Protein AF-A0A9W7YI46-F1 (afdb_monomer_lite)

pLDDT: mean 90.17, std 8.56, range [50.19, 96.75]

Sequence (71 aa):
MHRPTGTIVVCQDTRSLQQNRKIAYKRLKEKLDLQINGTASKIGKKVEKLRARKHKQRQRAKKKYQQSDVA

Foldseek 3Di:
DDPPVPDDDDFDDDPDPVVRVVVRVVVSVQVVQCVPVPCNGPVNVVVVVVVVVVVVVVVVVVVVVVVVVVD

Secondary structure (DSSP, 8-state):
--TTT-------SSS-HHHHHHHHHHHHHHHHHHHHHGGGSHHHHHHHHHHHHHHHHHHHHHHHHHHHS--

Structure (mmCIF, N/CA/C/O backbone):
data_AF-A0A9W7YI46-F1
#
_entry.id   AF-A0A9W7YI46-F1
#
loop_
_atom_site.group_PDB
_atom_site.id
_atom_site.type_symbol
_atom_site.label_atom_id
_atom_site.label_alt_id
_atom_site.label_comp_id
_atom_site.label_asym_id
_atom_site.label_entity_id
_atom_site.label_seq_id
_atom_site.pdbx_PDB_ins_code
_atom_site.Cartn_x
_atom_site.Cartn_y
_atom_site.Cartn_z
_atom_site.occupancy
_atom_site.B_iso_or_equiv
_atom_site.auth_seq_id
_atom_site.auth_comp_id
_atom_site.auth_asym_id
_atom_site.auth_atom_id
_atom_site.pdbx_PDB_model_num
ATOM 1 N N . MET A 1 1 ? 3.992 -7.754 -16.471 1.00 85.19 1 MET A N 1
ATOM 2 C CA . MET A 1 1 ? 2.838 -8.667 -16.342 1.00 85.19 1 MET A CA 1
ATOM 3 C C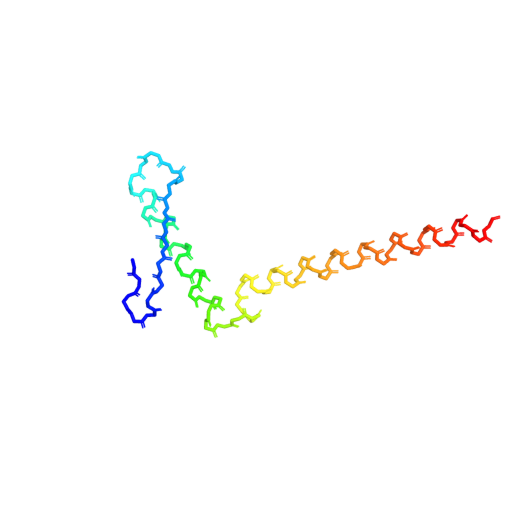 . MET A 1 1 ? 3.311 -9.944 -15.673 1.00 85.19 1 MET A C 1
ATOM 5 O O . MET A 1 1 ? 4.355 -10.456 -16.064 1.00 85.19 1 MET A O 1
ATOM 9 N N . HIS A 1 2 ? 2.591 -10.428 -14.665 1.00 89.31 2 HIS A N 1
ATOM 10 C CA . HIS A 1 2 ? 2.843 -11.739 -14.072 1.00 89.31 2 HIS A CA 1
ATOM 11 C C . HIS A 1 2 ? 2.042 -12.793 -14.839 1.00 89.31 2 HIS A C 1
ATOM 13 O O . HIS A 1 2 ? 0.816 -12.736 -14.832 1.00 89.31 2 HIS A O 1
ATOM 19 N N . ARG A 1 3 ? 2.721 -13.719 -15.527 1.00 87.69 3 ARG A N 1
ATOM 20 C CA . ARG A 1 3 ? 2.062 -14.699 -16.408 1.00 87.69 3 ARG A CA 1
ATOM 21 C C . ARG A 1 3 ? 1.074 -15.625 -15.683 1.00 87.69 3 ARG A C 1
ATOM 23 O O . ARG A 1 3 ? -0.047 -15.715 -16.162 1.00 87.69 3 ARG A O 1
ATOM 30 N N . PRO A 1 4 ? 1.410 -16.262 -14.544 1.00 90.56 4 PRO A N 1
ATOM 31 C CA . PRO A 1 4 ? 0.519 -17.273 -13.971 1.00 90.56 4 PRO A CA 1
ATOM 32 C C . PRO A 1 4 ? -0.717 -16.668 -13.292 1.00 90.56 4 PRO A C 1
ATOM 34 O O . PRO A 1 4 ? -1.761 -17.297 -13.247 1.00 90.56 4 PRO A O 1
ATOM 37 N N . THR A 1 5 ? -0.625 -15.438 -12.780 1.00 88.88 5 THR A N 1
ATOM 38 C CA . THR A 1 5 ? -1.737 -14.780 -12.062 1.00 88.88 5 THR A CA 1
ATOM 39 C C . THR A 1 5 ? -2.464 -13.743 -12.925 1.00 88.88 5 THR A C 1
ATOM 41 O O . THR A 1 5 ? -3.421 -13.124 -12.473 1.00 88.88 5 THR A O 1
ATOM 44 N N . GLY A 1 6 ? -1.975 -13.467 -14.138 1.00 89.31 6 GLY A N 1
ATOM 45 C CA . GLY A 1 6 ? -2.499 -12.409 -15.009 1.00 89.31 6 GLY A CA 1
ATOM 46 C C . GLY A 1 6 ? -2.335 -10.982 -14.463 1.00 89.31 6 GLY A C 1
ATOM 47 O O . GLY A 1 6 ? -2.862 -10.035 -15.039 1.00 89.31 6 GLY A O 1
ATOM 48 N N . THR A 1 7 ? -1.615 -10.777 -13.353 1.00 90.50 7 THR A N 1
ATOM 49 C CA . THR A 1 7 ? -1.553 -9.471 -12.687 1.00 90.50 7 THR A CA 1
ATOM 50 C C . THR A 1 7 ? -0.700 -8.477 -13.479 1.00 90.50 7 THR A C 1
ATOM 52 O O . THR A 1 7 ? 0.485 -8.704 -13.760 1.00 90.50 7 THR A O 1
ATOM 55 N N . ILE A 1 8 ? -1.292 -7.326 -13.795 1.00 91.75 8 ILE A N 1
ATOM 56 C CA . ILE A 1 8 ? -0.630 -6.215 -14.483 1.00 91.75 8 ILE A CA 1
ATOM 57 C C . ILE A 1 8 ? -0.456 -5.040 -13.510 1.00 91.75 8 ILE A C 1
ATOM 59 O O . ILE A 1 8 ? -1.330 -4.744 -12.686 1.00 91.75 8 ILE A O 1
ATOM 63 N N . VAL A 1 9 ? 0.710 -4.395 -13.600 1.00 92.69 9 VAL A N 1
ATOM 64 C CA . VAL A 1 9 ? 1.071 -3.171 -12.878 1.00 92.69 9 VAL A CA 1
ATOM 65 C C . VAL A 1 9 ? 1.696 -2.211 -13.881 1.00 92.69 9 VAL A C 1
ATOM 67 O O . VAL A 1 9 ? 2.660 -2.570 -14.557 1.00 92.69 9 VAL A O 1
ATOM 70 N N . VAL A 1 10 ? 1.142 -1.003 -13.958 1.00 93.19 10 VAL A N 1
ATOM 71 C CA . VAL A 1 10 ? 1.683 0.124 -14.727 1.00 93.19 10 VAL A CA 1
ATOM 72 C C . VAL A 1 10 ? 2.423 1.049 -13.759 1.00 93.19 10 VAL A C 1
ATOM 74 O O . VAL A 1 10 ? 2.018 1.192 -12.604 1.00 93.19 10 VAL A O 1
ATOM 77 N N . CYS A 1 11 ? 3.544 1.628 -14.190 1.00 94.12 11 CYS A N 1
ATOM 78 C CA . CYS A 1 11 ? 4.412 2.431 -13.333 1.00 94.12 11 CYS A CA 1
ATOM 79 C C . CYS A 1 11 ? 5.022 3.599 -14.115 1.00 94.12 11 CYS A C 1
ATOM 81 O O . CYS A 1 11 ? 5.744 3.370 -15.084 1.00 94.12 11 CYS A O 1
ATOM 83 N N . GLN A 1 12 ? 4.752 4.826 -13.666 1.00 94.31 12 GLN A N 1
ATOM 84 C CA . GLN A 1 12 ? 5.261 6.085 -14.226 1.00 94.31 12 GLN A CA 1
ATOM 85 C C . GLN A 1 12 ? 5.651 7.032 -13.075 1.00 94.31 12 GLN A C 1
ATOM 87 O O . GLN A 1 12 ? 5.088 8.110 -12.929 1.00 94.31 12 GLN A O 1
ATOM 92 N N . ASP A 1 13 ? 6.559 6.599 -12.195 1.00 94.81 13 ASP A N 1
ATOM 93 C CA . ASP A 1 13 ? 6.908 7.389 -11.002 1.00 94.81 13 ASP A CA 1
ATOM 94 C C . ASP A 1 13 ? 8.089 8.326 -11.244 1.00 94.81 13 ASP A C 1
ATOM 96 O O . ASP A 1 13 ? 8.126 9.437 -10.725 1.00 94.81 13 ASP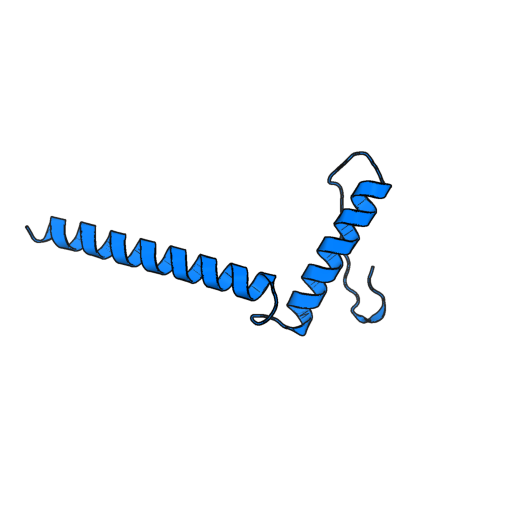 A O 1
ATOM 100 N N . THR A 1 14 ? 9.088 7.871 -12.003 1.00 96.62 14 THR A N 1
ATOM 101 C CA . THR A 1 14 ? 10.281 8.661 -12.316 1.00 96.62 14 THR A CA 1
ATOM 102 C C . THR A 1 14 ? 10.557 8.675 -13.815 1.00 96.62 14 THR A C 1
ATOM 104 O O . THR A 1 14 ? 9.965 7.922 -14.588 1.00 96.62 14 THR A O 1
ATOM 107 N N . ARG A 1 15 ? 11.490 9.527 -14.253 1.00 95.06 15 ARG A N 1
ATOM 108 C CA . ARG A 1 15 ? 11.961 9.541 -15.650 1.00 95.06 15 ARG A CA 1
ATOM 109 C C . ARG A 1 15 ? 12.852 8.335 -15.990 1.00 95.06 15 ARG A C 1
ATOM 111 O O . ARG A 1 15 ? 13.027 8.015 -17.158 1.00 95.06 15 ARG A O 1
ATOM 118 N N . SER A 1 16 ? 13.413 7.653 -14.986 1.00 96.75 16 SER A N 1
ATOM 119 C CA . SER A 1 16 ? 14.332 6.528 -15.190 1.00 96.75 16 SER A CA 1
ATOM 120 C C . SER A 1 16 ? 13.591 5.198 -15.312 1.00 96.75 16 SER A C 1
ATOM 122 O O . SER A 1 16 ? 12.917 4.744 -14.384 1.00 96.75 16 SER A O 1
ATOM 124 N N . LEU A 1 17 ? 13.801 4.499 -16.432 1.00 95.06 17 LEU A N 1
ATOM 125 C CA . LEU A 1 17 ? 13.213 3.180 -16.674 1.00 95.06 17 LEU A CA 1
ATOM 126 C C . LEU A 1 17 ? 13.648 2.144 -15.629 1.00 95.06 17 LEU A C 1
ATOM 128 O O . LEU A 1 17 ? 12.832 1.341 -15.182 1.00 95.06 17 LEU A O 1
ATOM 132 N N . GLN A 1 18 ? 14.922 2.144 -15.225 1.00 96.31 18 GLN A N 1
ATOM 133 C CA . GLN A 1 18 ? 15.433 1.165 -14.261 1.00 96.31 18 GLN A CA 1
ATOM 134 C C . GLN A 1 18 ? 14.790 1.335 -12.881 1.00 96.31 18 GLN A C 1
ATOM 136 O O . GLN A 1 18 ? 14.423 0.347 -12.240 1.00 96.31 18 GLN A O 1
ATOM 141 N N . GLN A 1 19 ? 14.616 2.581 -12.433 1.00 96.50 19 GLN A N 1
ATOM 142 C CA . GLN A 1 19 ? 13.918 2.872 -11.183 1.00 96.50 19 GLN A CA 1
ATOM 143 C C . GLN A 1 19 ? 12.446 2.465 -11.275 1.00 96.50 19 GLN A C 1
ATOM 145 O O . GLN A 1 19 ? 11.973 1.730 -10.407 1.00 96.50 19 GLN A O 1
ATOM 150 N N . ASN A 1 20 ? 11.760 2.825 -12.364 1.00 96.56 20 ASN A N 1
ATOM 151 C CA . ASN A 1 20 ? 10.377 2.409 -12.597 1.00 96.56 20 ASN A CA 1
ATOM 152 C C . ASN A 1 20 ? 10.222 0.883 -12.610 1.00 96.56 20 ASN A C 1
ATOM 154 O O . ASN A 1 20 ? 9.292 0.366 -11.997 1.00 96.56 20 ASN A O 1
ATOM 158 N N . ARG A 1 21 ? 11.152 0.130 -13.216 1.00 95.50 21 ARG A N 1
ATOM 159 C CA . ARG A 1 21 ? 11.137 -1.345 -13.170 1.00 95.50 21 ARG A CA 1
ATOM 160 C C . ARG A 1 21 ? 11.228 -1.858 -11.734 1.00 95.50 21 ARG A C 1
ATOM 162 O O . ARG A 1 21 ? 10.419 -2.695 -11.338 1.00 95.50 21 ARG A O 1
ATOM 169 N N . LYS A 1 22 ? 12.168 -1.340 -10.933 1.00 96.00 22 LYS A N 1
ATOM 170 C CA . LYS A 1 22 ? 12.320 -1.729 -9.518 1.00 96.00 22 LYS A CA 1
ATOM 171 C C . LYS A 1 22 ? 11.050 -1.443 -8.714 1.00 96.00 22 LYS A C 1
ATOM 173 O O . LYS A 1 22 ? 10.634 -2.283 -7.917 1.00 96.00 22 LYS A O 1
ATOM 178 N N . ILE A 1 23 ? 10.423 -0.288 -8.926 1.00 96.12 23 ILE A N 1
ATOM 179 C CA . ILE A 1 23 ? 9.196 0.089 -8.215 1.00 96.12 23 ILE A CA 1
ATOM 180 C C . ILE A 1 23 ? 8.012 -0.775 -8.671 1.00 96.12 23 ILE A C 1
ATOM 182 O O . ILE A 1 2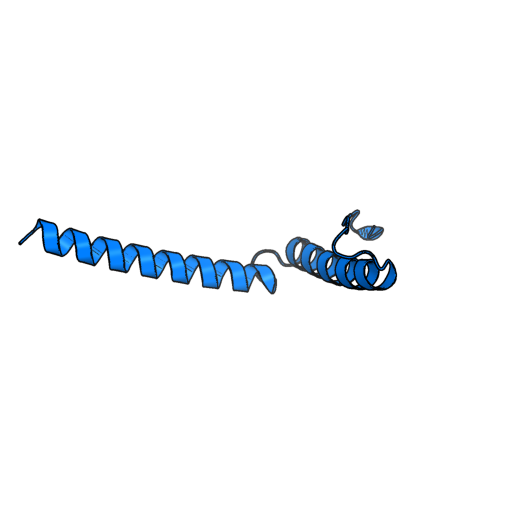3 ? 7.275 -1.295 -7.831 1.00 96.12 23 ILE A O 1
ATOM 186 N N . ALA A 1 24 ? 7.878 -1.019 -9.977 1.00 95.69 24 ALA A N 1
ATOM 187 C CA . ALA A 1 24 ? 6.845 -1.885 -10.534 1.00 95.69 24 ALA A CA 1
ATOM 188 C C . ALA A 1 24 ? 6.909 -3.305 -9.952 1.00 95.69 24 ALA A C 1
ATOM 190 O O . ALA A 1 24 ? 5.875 -3.848 -9.569 1.00 95.69 24 ALA A O 1
ATOM 191 N N . TYR A 1 25 ? 8.107 -3.886 -9.808 1.00 94.81 25 TYR A N 1
ATOM 192 C CA . TYR A 1 25 ? 8.269 -5.205 -9.186 1.00 94.81 25 TYR A CA 1
ATOM 193 C C . TYR A 1 25 ? 7.866 -5.220 -7.707 1.00 94.81 25 TYR A C 1
ATOM 195 O O . TYR A 1 25 ? 7.207 -6.165 -7.271 1.00 94.81 25 TYR A O 1
ATOM 203 N N . LYS A 1 26 ? 8.201 -4.172 -6.940 1.00 94.44 26 LYS A N 1
ATOM 204 C CA . LYS A 1 26 ? 7.764 -4.051 -5.537 1.00 94.44 26 LYS A CA 1
ATOM 205 C C . LYS A 1 26 ? 6.237 -4.023 -5.436 1.00 94.44 26 LYS A C 1
ATOM 207 O O . LYS A 1 26 ? 5.664 -4.821 -4.698 1.00 94.44 26 LYS A O 1
ATOM 212 N N . ARG A 1 27 ? 5.583 -3.184 -6.244 1.00 94.56 27 ARG A N 1
ATOM 213 C CA . ARG A 1 27 ? 4.114 -3.083 -6.298 1.00 94.56 27 ARG A CA 1
ATOM 214 C C . ARG A 1 27 ? 3.450 -4.375 -6.768 1.00 94.56 27 ARG A C 1
ATOM 216 O O . ARG A 1 27 ? 2.410 -4.757 -6.243 1.00 94.56 27 ARG A O 1
ATOM 223 N N . LEU A 1 28 ? 4.045 -5.065 -7.741 1.00 94.19 28 LEU A N 1
ATOM 224 C CA . LEU A 1 28 ? 3.533 -6.344 -8.233 1.00 94.19 28 LEU A CA 1
ATOM 225 C C . LEU A 1 28 ? 3.555 -7.410 -7.134 1.00 94.19 28 LEU A C 1
ATOM 227 O O . LEU A 1 28 ? 2.555 -8.095 -6.942 1.00 94.19 28 LEU A O 1
ATOM 231 N N . LYS A 1 29 ? 4.658 -7.506 -6.382 1.00 93.00 29 LYS A N 1
ATOM 232 C CA . LYS A 1 29 ? 4.781 -8.424 -5.243 1.00 93.00 29 LYS A CA 1
ATOM 233 C C . LYS A 1 29 ? 3.734 -8.136 -4.169 1.00 93.00 29 LYS A C 1
ATOM 235 O O . LYS A 1 29 ? 3.103 -9.056 -3.670 1.00 93.00 29 LYS A O 1
ATOM 240 N N . GLU A 1 30 ? 3.541 -6.865 -3.839 1.00 91.81 30 GLU A N 1
ATOM 241 C CA . GLU A 1 30 ? 2.534 -6.413 -2.876 1.00 91.81 30 GLU A CA 1
ATOM 242 C C . GLU A 1 30 ? 1.103 -6.754 -3.308 1.00 91.81 30 GLU A C 1
ATOM 244 O O . GLU A 1 30 ? 0.316 -7.264 -2.512 1.00 91.81 30 GLU A O 1
ATOM 249 N N . LYS A 1 31 ? 0.771 -6.513 -4.580 1.00 91.50 31 LYS A N 1
ATOM 250 C CA . LYS A 1 31 ? -0.543 -6.836 -5.146 1.00 91.50 31 LYS A CA 1
ATOM 251 C C . LYS A 1 31 ? -0.796 -8.345 -5.161 1.00 91.50 31 LYS A C 1
ATOM 253 O O . LYS A 1 31 ? -1.906 -8.774 -4.866 1.00 91.50 31 LYS A O 1
ATOM 258 N N . LEU A 1 32 ? 0.234 -9.134 -5.456 1.00 92.19 32 LEU A N 1
ATOM 259 C CA . LEU A 1 32 ? 0.162 -10.592 -5.442 1.00 92.19 32 LEU A CA 1
ATOM 260 C C . LEU A 1 32 ? -0.001 -11.142 -4.016 1.00 92.19 32 LEU A C 1
ATOM 262 O O . LEU A 1 32 ? -0.840 -12.008 -3.796 1.00 92.19 32 LEU A O 1
ATOM 266 N N . ASP A 1 33 ? 0.724 -10.587 -3.040 1.00 91.50 33 ASP A N 1
ATOM 267 C CA . ASP A 1 33 ? 0.570 -10.934 -1.618 1.00 91.50 33 ASP A CA 1
ATOM 268 C C . ASP A 1 33 ? -0.854 -10.646 -1.123 1.00 91.50 33 ASP A C 1
ATOM 270 O O . ASP A 1 33 ? -1.465 -11.476 -0.458 1.00 91.50 33 ASP A O 1
ATOM 274 N N . LEU A 1 34 ? -1.422 -9.499 -1.499 1.00 90.00 34 LEU A N 1
ATOM 275 C CA . LEU A 1 34 ? -2.815 -9.165 -1.195 1.00 90.00 34 LEU A CA 1
ATOM 276 C C . LEU A 1 34 ? -3.812 -10.122 -1.851 1.00 90.00 34 LEU A C 1
ATOM 278 O O . LEU A 1 34 ? -4.804 -10.474 -1.222 1.00 90.00 34 LEU A O 1
ATOM 282 N N . GLN A 1 35 ? -3.567 -10.529 -3.096 1.00 88.88 35 GLN A N 1
ATOM 283 C CA . GLN A 1 35 ? -4.468 -11.420 -3.823 1.00 88.88 35 GLN A CA 1
ATOM 284 C C . GLN A 1 35 ? -4.491 -12.833 -3.224 1.00 88.88 35 GLN A C 1
ATOM 286 O O . GLN A 1 35 ? -5.553 -13.441 -3.165 1.00 88.88 35 GLN A O 1
ATOM 291 N N . ILE A 1 36 ? -3.341 -13.344 -2.775 1.00 89.38 36 ILE A N 1
ATOM 292 C CA . ILE A 1 36 ? -3.232 -14.699 -2.215 1.00 89.38 36 ILE A CA 1
ATOM 293 C C . ILE A 1 36 ? -3.598 -14.714 -0.726 1.00 89.38 36 ILE A C 1
ATOM 295 O O . ILE A 1 36 ? 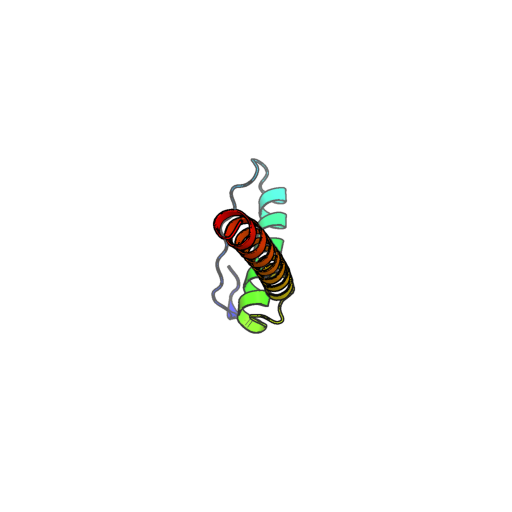-4.384 -15.547 -0.291 1.00 89.38 36 ILE A O 1
ATOM 299 N N . ASN A 1 37 ? -3.043 -13.786 0.059 1.00 87.94 37 ASN A N 1
ATOM 300 C CA . ASN A 1 37 ? -3.129 -13.812 1.523 1.00 87.94 37 ASN A CA 1
ATOM 301 C C . ASN A 1 37 ? -4.199 -12.866 2.098 1.00 87.94 37 ASN A C 1
ATOM 303 O O . ASN A 1 37 ? -4.464 -12.901 3.301 1.00 87.94 37 ASN A O 1
ATOM 307 N N . GLY A 1 38 ? -4.795 -11.982 1.290 1.00 87.94 38 GLY A N 1
ATOM 308 C CA . GLY A 1 38 ? -5.902 -11.118 1.710 1.00 87.94 38 GLY A CA 1
ATOM 309 C C . GLY A 1 38 ? -5.572 -10.258 2.935 1.00 87.94 38 GLY A C 1
ATOM 310 O O . GLY A 1 38 ? -4.627 -9.462 2.925 1.00 87.94 38 GLY A O 1
ATOM 311 N N . THR A 1 39 ? -6.349 -10.413 4.010 1.00 81.75 39 THR A N 1
ATOM 312 C CA . THR A 1 39 ? -6.183 -9.674 5.278 1.00 81.75 39 THR A CA 1
ATOM 313 C C . THR A 1 39 ? -4.911 -10.056 6.037 1.00 81.75 39 THR A C 1
ATOM 315 O O . THR A 1 39 ? -4.334 -9.211 6.723 1.00 81.75 39 THR A O 1
ATOM 318 N N . ALA A 1 40 ? -4.410 -11.283 5.858 1.00 87.50 40 ALA A N 1
ATOM 319 C CA . ALA A 1 40 ? -3.178 -11.756 6.486 1.00 87.50 40 ALA A CA 1
ATOM 320 C C . ALA A 1 40 ? -1.903 -11.214 5.811 1.00 87.50 40 ALA A C 1
ATOM 322 O O . ALA A 1 40 ? -0.817 -11.294 6.399 1.00 87.50 40 ALA A O 1
ATOM 323 N N . SER A 1 41 ? -2.029 -10.629 4.614 1.00 89.81 41 SER A N 1
ATOM 324 C CA . SER A 1 41 ? -0.925 -9.978 3.901 1.00 89.81 41 SER A CA 1
ATOM 325 C C . SER A 1 41 ? -0.309 -8.831 4.711 1.00 89.81 41 SER A C 1
ATOM 327 O O . SER A 1 41 ? -0.933 -8.244 5.607 1.00 89.81 41 SER A O 1
ATOM 329 N N . LYS A 1 42 ? 0.929 -8.444 4.378 1.00 87.25 42 LYS A N 1
ATOM 330 C CA . LYS A 1 42 ? 1.608 -7.330 5.075 1.00 87.25 42 LYS A CA 1
ATOM 331 C C . LYS A 1 42 ? 0.824 -6.022 4.961 1.00 87.25 42 LYS A C 1
ATOM 333 O O . LYS A 1 42 ? 0.728 -5.265 5.931 1.00 87.25 42 LYS A O 1
ATOM 338 N N . ILE A 1 43 ? 0.254 -5.763 3.784 1.00 88.88 43 ILE A N 1
ATOM 339 C CA . ILE A 1 43 ? -0.568 -4.574 3.549 1.00 88.88 43 ILE A CA 1
ATOM 340 C C . ILE A 1 43 ? -1.906 -4.704 4.274 1.00 88.88 43 ILE A C 1
ATOM 342 O O . ILE A 1 43 ? -2.311 -3.746 4.930 1.00 88.88 43 ILE A O 1
ATOM 346 N N . GLY A 1 44 ? -2.545 -5.877 4.234 1.00 87.38 44 GLY A N 1
ATOM 347 C CA . GLY A 1 44 ? -3.795 -6.157 4.945 1.00 87.38 44 GLY A CA 1
ATOM 348 C C . GLY A 1 44 ? -3.691 -5.836 6.435 1.00 87.38 44 GLY A C 1
ATOM 349 O O . GLY A 1 44 ? -4.428 -4.986 6.939 1.00 87.38 44 GLY A O 1
ATOM 350 N N . LYS A 1 45 ? -2.670 -6.374 7.111 1.00 91.31 45 LYS A N 1
ATOM 351 C CA . LYS A 1 45 ? -2.397 -6.094 8.533 1.00 91.31 45 LYS A CA 1
ATOM 352 C C . LYS A 1 45 ? -2.168 -4.607 8.812 1.00 91.31 45 LYS A C 1
ATOM 354 O O . LYS A 1 45 ? -2.648 -4.067 9.812 1.00 91.31 45 LYS A O 1
ATOM 359 N N . LYS A 1 46 ? -1.447 -3.907 7.929 1.00 91.44 46 LYS A N 1
ATOM 360 C CA . LYS A 1 46 ? -1.218 -2.458 8.060 1.00 91.44 46 LYS A CA 1
ATOM 361 C C . LYS A 1 46 ? -2.524 -1.673 7.916 1.00 91.44 46 LYS A C 1
ATOM 363 O O . LYS A 1 46 ? -2.764 -0.747 8.693 1.00 91.44 46 LYS A O 1
ATOM 368 N N . VAL A 1 47 ? -3.371 -2.050 6.959 1.00 91.00 47 VAL A N 1
ATOM 369 C CA . VAL A 1 47 ? -4.692 -1.447 6.739 1.00 91.00 47 VAL A CA 1
ATOM 370 C C . VAL A 1 47 ? -5.594 -1.676 7.949 1.00 91.00 47 VAL A C 1
ATOM 372 O O . VAL A 1 47 ? -6.191 -0.716 8.436 1.00 91.00 47 VAL A O 1
ATOM 375 N N . GLU A 1 48 ? -5.648 -2.889 8.497 1.00 91.81 48 GLU A N 1
ATOM 376 C CA . GLU A 1 48 ? -6.430 -3.183 9.703 1.00 91.81 48 GLU A CA 1
ATOM 377 C C . GLU A 1 48 ? -5.955 -2.388 10.917 1.00 91.81 48 GLU A C 1
ATOM 379 O O . GLU A 1 48 ? -6.767 -1.764 11.602 1.00 91.81 48 GLU A O 1
ATOM 384 N N . LYS A 1 49 ? -4.639 -2.297 11.140 1.00 94.06 49 LYS A N 1
ATOM 385 C CA . LYS A 1 49 ? -4.074 -1.479 12.224 1.00 94.06 49 LYS A CA 1
ATOM 386 C C . LYS A 1 49 ? -4.484 -0.008 12.095 1.00 94.06 49 LYS A C 1
ATOM 388 O O . LYS A 1 49 ? -4.849 0.631 13.085 1.00 94.06 49 LYS A O 1
ATOM 393 N N . LEU A 1 50 ? -4.458 0.536 10.877 1.00 94.06 50 LEU A N 1
ATOM 394 C CA . LEU A 1 50 ? -4.900 1.906 10.603 1.00 94.06 50 LEU A CA 1
ATOM 395 C C . LEU A 1 50 ? -6.410 2.077 10.808 1.00 94.06 50 LEU A C 1
ATOM 397 O O . LEU A 1 50 ? -6.828 3.078 11.397 1.00 94.06 50 LEU A O 1
ATOM 401 N N . ARG A 1 51 ? -7.222 1.107 10.374 1.00 94.19 51 ARG A N 1
ATOM 402 C CA . ARG A 1 51 ? -8.676 1.087 10.602 1.00 94.19 51 ARG A CA 1
ATOM 403 C C . ARG A 1 51 ? -8.997 1.064 12.095 1.00 94.19 51 ARG A C 1
ATOM 405 O O . ARG A 1 51 ? -9.769 1.906 12.550 1.00 94.19 51 ARG A O 1
ATOM 412 N N . ALA A 1 52 ? -8.342 0.197 12.866 1.00 94.62 52 ALA A N 1
ATOM 413 C CA . ALA A 1 52 ? -8.498 0.110 14.316 1.00 94.62 52 ALA A CA 1
ATOM 414 C C . ALA A 1 52 ? -8.101 1.419 15.015 1.00 94.62 52 ALA A C 1
ATOM 416 O O . ALA A 1 52 ? -8.820 1.894 15.897 1.00 94.62 52 ALA A O 1
ATOM 417 N N . ARG A 1 53 ? -7.001 2.059 14.589 1.00 96.19 53 ARG A N 1
ATOM 418 C CA . ARG A 1 53 ? -6.585 3.372 15.113 1.00 96.19 53 ARG A CA 1
ATOM 419 C C . ARG A 1 53 ? -7.638 4.450 14.846 1.00 96.19 53 ARG A C 1
ATOM 421 O O . ARG A 1 53 ? -8.030 5.148 15.779 1.00 96.19 53 ARG A O 1
ATOM 428 N N . LYS A 1 54 ? -8.129 4.557 13.605 1.00 95.94 54 LYS A N 1
ATOM 429 C CA . LYS A 1 54 ? -9.190 5.513 13.233 1.00 95.94 54 LYS A CA 1
ATOM 430 C C . LYS A 1 54 ? -10.492 5.237 13.986 1.00 95.94 54 LYS A C 1
ATOM 432 O O . LYS A 1 54 ? -11.153 6.172 14.423 1.00 95.94 54 LYS A O 1
ATOM 437 N N . HIS A 1 55 ? -10.852 3.968 14.174 1.00 95.50 55 HIS A N 1
ATOM 438 C CA . HIS A 1 55 ? -12.018 3.585 14.966 1.00 95.50 55 HIS A CA 1
ATOM 439 C C . HIS A 1 55 ? -11.884 4.065 16.416 1.00 95.50 55 HIS A C 1
ATOM 441 O O . HIS A 1 55 ? -12.750 4.793 16.891 1.00 95.50 55 HIS A O 1
ATOM 447 N N . LYS A 1 56 ? -10.765 3.765 17.090 1.00 96.19 56 LYS A N 1
ATOM 448 C CA . LYS A 1 56 ? -10.510 4.228 18.466 1.00 96.19 56 LYS A CA 1
ATOM 449 C C . LYS A 1 56 ? -10.555 5.753 18.587 1.00 96.19 56 LYS A C 1
ATOM 451 O O . LYS A 1 56 ? -11.141 6.262 19.537 1.00 96.19 56 LYS A O 1
ATOM 456 N N . GLN A 1 57 ? -9.979 6.479 17.628 1.00 95.31 57 GLN A N 1
ATOM 457 C CA . GLN A 1 57 ? -10.018 7.943 17.614 1.00 95.31 57 GLN A CA 1
ATOM 458 C C . GLN A 1 57 ? -11.452 8.478 17.496 1.00 95.31 57 GLN A C 1
ATOM 460 O O . GLN A 1 57 ? -11.834 9.346 18.275 1.00 95.31 57 GLN A O 1
ATOM 465 N N . ARG A 1 58 ? -12.263 7.915 16.588 1.00 94.19 58 ARG A N 1
ATOM 466 C CA . ARG A 1 58 ? -13.682 8.282 16.443 1.00 94.19 58 ARG A CA 1
ATOM 467 C C . ARG A 1 58 ? -14.481 8.016 17.715 1.00 94.19 58 ARG A C 1
ATOM 469 O O . ARG A 1 58 ? -15.238 8.882 18.131 1.00 94.19 58 ARG A O 1
ATOM 476 N N . GLN A 1 59 ? -14.268 6.871 18.364 1.00 94.38 59 GLN A N 1
ATOM 477 C CA . GLN A 1 59 ? -14.957 6.553 19.618 1.00 94.38 59 GLN A CA 1
ATOM 478 C C . GLN A 1 59 ? -14.573 7.512 20.751 1.00 94.38 59 GLN A C 1
ATOM 480 O O . GLN A 1 59 ? -15.433 7.931 21.518 1.00 94.38 59 GLN A O 1
ATOM 485 N N . ARG A 1 60 ? -13.296 7.905 20.845 1.00 93.56 60 ARG A N 1
ATOM 486 C CA . ARG A 1 60 ? -12.843 8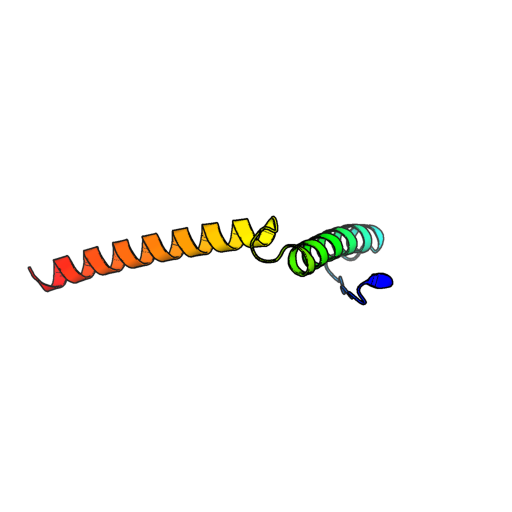.907 21.825 1.00 93.56 60 ARG A CA 1
ATOM 487 C C . ARG A 1 60 ? -13.464 10.279 21.572 1.00 93.56 60 ARG A C 1
ATOM 489 O O . ARG A 1 60 ? -13.937 10.900 22.515 1.00 93.56 60 ARG A O 1
ATOM 496 N N . ALA A 1 61 ? -13.486 10.725 20.316 1.00 93.06 61 ALA A N 1
ATOM 497 C CA . ALA A 1 61 ? -14.106 11.993 19.947 1.00 93.06 61 ALA A CA 1
ATOM 498 C C . ALA A 1 61 ? -15.607 11.990 20.266 1.00 93.06 61 ALA A C 1
ATOM 500 O O . ALA A 1 61 ? -16.077 12.891 20.949 1.00 93.06 61 ALA A O 1
ATOM 501 N N . LYS A 1 62 ? -16.334 10.936 19.866 1.00 93.44 62 LYS A N 1
ATOM 502 C CA . LYS A 1 62 ? -17.766 10.788 20.155 1.00 93.44 62 LYS A CA 1
ATOM 503 C C . LYS A 1 62 ? -18.056 10.879 21.655 1.00 93.44 62 LYS A C 1
ATOM 505 O O . LYS A 1 62 ? -18.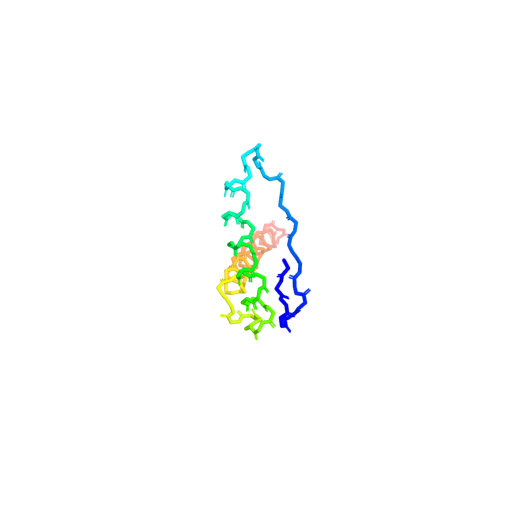921 11.649 22.043 1.00 93.44 62 LYS A O 1
ATOM 510 N N . LYS A 1 63 ? -17.290 10.168 22.492 1.00 92.38 63 LYS A N 1
ATOM 511 C CA . LYS A 1 63 ? -17.430 10.243 23.957 1.00 92.38 63 LYS A CA 1
ATOM 512 C C . LYS A 1 63 ? -17.201 11.656 24.502 1.00 92.38 63 LYS A C 1
ATOM 514 O O . LYS A 1 63 ? -17.974 12.090 25.341 1.00 92.38 63 LYS A O 1
ATOM 519 N N . LYS A 1 64 ? -16.180 12.371 24.012 1.00 91.00 64 LYS A N 1
ATOM 520 C CA . LYS A 1 64 ? -15.881 13.745 24.448 1.00 91.00 64 LYS A CA 1
ATOM 521 C C . LYS A 1 64 ? -17.045 14.701 24.167 1.00 91.00 64 LYS A C 1
ATOM 523 O O . LYS A 1 64 ? -17.451 15.415 25.070 1.00 91.00 64 LYS A O 1
ATOM 528 N N . TYR A 1 65 ? -17.572 14.696 22.942 1.00 89.25 65 TYR A N 1
ATOM 529 C CA . TYR A 1 65 ? -18.661 15.601 22.557 1.00 89.25 65 TYR A CA 1
ATOM 530 C C . TYR A 1 65 ? -20.002 15.216 23.197 1.00 89.25 65 TYR A C 1
ATOM 532 O O . TYR A 1 65 ? -20.743 16.083 23.634 1.00 89.25 65 TYR A O 1
ATOM 540 N N . GLN A 1 66 ? -20.277 13.917 23.356 1.00 84.88 66 GLN A N 1
ATOM 541 C CA . GLN A 1 66 ? -21.464 13.461 24.087 1.00 84.88 66 GLN A CA 1
ATOM 542 C C . GLN A 1 66 ? -21.443 13.846 25.571 1.00 84.88 66 GLN A C 1
ATOM 544 O O . GLN A 1 66 ? -22.498 14.047 26.150 1.00 84.88 66 GLN A O 1
ATOM 549 N N . GLN A 1 67 ? -20.269 13.928 26.201 1.00 73.69 67 GLN A N 1
ATOM 550 C CA . GLN A 1 67 ? -20.152 14.370 27.593 1.00 73.69 67 GLN A CA 1
ATOM 551 C C . GLN A 1 67 ? -20.289 15.887 27.748 1.00 73.69 67 GLN A C 1
ATOM 553 O O . GLN A 1 67 ? -20.746 16.332 28.792 1.00 73.69 67 GLN A O 1
ATOM 558 N N . SER A 1 68 ? -19.908 16.672 26.735 1.00 65.19 68 SER A N 1
ATOM 559 C CA . SER A 1 68 ? -20.060 18.131 26.759 1.00 65.19 68 SER A CA 1
ATOM 560 C C . SER A 1 68 ? -21.470 18.620 26.426 1.00 65.19 68 SER A C 1
ATOM 562 O O . SER A 1 68 ? -21.791 19.728 26.810 1.00 65.19 68 SER A O 1
ATOM 564 N N . ASP A 1 69 ? -22.290 17.829 25.722 1.00 61.75 69 ASP A N 1
ATOM 565 C CA . ASP A 1 69 ? -23.706 18.159 25.450 1.00 61.75 69 ASP A CA 1
ATOM 566 C C . ASP A 1 69 ? -24.645 17.833 26.631 1.00 61.75 69 ASP A C 1
ATOM 568 O O . ASP A 1 69 ? -25.808 18.223 26.623 1.00 61.75 69 ASP A O 1
ATOM 572 N N . VAL A 1 70 ? -24.175 17.064 27.621 1.00 60.56 70 VAL A N 1
ATOM 573 C CA . VAL A 1 70 ? -24.977 16.600 28.774 1.00 60.56 70 VAL A CA 1
ATOM 574 C C . VAL A 1 70 ? -24.663 17.398 30.056 1.00 60.56 70 VAL A C 1
ATOM 576 O O . VAL A 1 70 ? -25.290 17.165 31.087 1.00 60.56 70 VAL A O 1
ATOM 579 N N . ALA A 1 71 ? -23.720 18.344 30.000 1.00 50.19 71 ALA A N 1
ATOM 580 C CA . ALA A 1 71 ? -23.377 19.275 31.080 1.00 50.19 71 ALA A CA 1
ATOM 581 C C . ALA A 1 71 ? -23.825 20.695 30.717 1.00 50.19 71 ALA A C 1
ATOM 583 O O . ALA A 1 71 ? -24.282 21.407 31.636 1.00 50.19 71 ALA A O 1
#

Radius of gyration: 19.92 Å; chains: 1; bounding box: 40×36×48 Å